Protein AF-A0A2U2EKN5-F1 (afdb_monomer_lite)

Structure (mmCIF, N/CA/C/O backbone):
data_AF-A0A2U2EKN5-F1
#
_entry.id   AF-A0A2U2EKN5-F1
#
loop_
_atom_site.group_PDB
_atom_site.id
_atom_site.type_symbol
_atom_site.label_atom_id
_atom_site.label_alt_id
_atom_site.label_comp_id
_atom_site.label_asym_id
_atom_site.label_entity_id
_atom_site.label_seq_id
_atom_site.pdbx_PDB_ins_code
_atom_site.Cartn_x
_atom_site.Cartn_y
_atom_site.Cartn_z
_atom_site.occupancy
_atom_site.B_iso_or_equiv
_atom_site.auth_seq_id
_atom_site.auth_comp_id
_atom_site.auth_asym_id
_atom_site.auth_atom_id
_atom_site.pdbx_PDB_model_num
ATOM 1 N N . MET A 1 1 ? 19.407 -2.147 -29.015 1.00 59.38 1 MET A N 1
ATOM 2 C CA . MET A 1 1 ? 18.918 -1.905 -27.639 1.00 59.38 1 MET A CA 1
ATOM 3 C C . MET A 1 1 ? 17.925 -3.004 -27.296 1.00 59.38 1 MET A C 1
ATOM 5 O O . MET A 1 1 ? 16.991 -3.197 -28.061 1.00 59.38 1 MET A O 1
ATOM 9 N N . ILE A 1 2 ? 18.150 -3.775 -26.228 1.00 68.12 2 ILE A N 1
ATOM 10 C CA . ILE A 1 2 ? 17.186 -4.791 -25.775 1.00 68.12 2 ILE A CA 1
ATOM 11 C C . ILE A 1 2 ? 16.265 -4.108 -24.762 1.00 68.12 2 ILE A C 1
ATOM 13 O O . ILE A 1 2 ? 16.685 -3.844 -23.637 1.00 68.12 2 ILE A O 1
ATOM 17 N N . LEU A 1 3 ? 15.037 -3.789 -25.174 1.00 75.62 3 LEU A N 1
ATOM 18 C CA . LEU A 1 3 ? 14.009 -3.262 -24.273 1.00 75.62 3 LEU A CA 1
ATOM 19 C C . LEU A 1 3 ? 13.615 -4.355 -23.275 1.00 75.62 3 LEU A C 1
ATOM 21 O O . LEU A 1 3 ? 13.326 -5.491 -23.668 1.00 75.62 3 LEU A O 1
ATOM 25 N N . ARG A 1 4 ? 13.609 -4.028 -21.980 1.00 86.94 4 ARG A N 1
ATOM 26 C CA . ARG A 1 4 ? 13.078 -4.936 -20.955 1.00 86.94 4 ARG A CA 1
ATOM 27 C C . ARG A 1 4 ? 11.554 -4.868 -20.991 1.00 86.94 4 ARG A C 1
ATOM 29 O O . ARG A 1 4 ? 10.985 -3.878 -21.430 1.00 86.94 4 ARG A O 1
ATOM 36 N N . LYS A 1 5 ? 10.877 -5.927 -20.545 1.00 93.81 5 LYS A N 1
ATOM 37 C CA . LYS A 1 5 ? 9.414 -5.930 -20.402 1.00 93.81 5 LYS A CA 1
ATOM 38 C C . LYS A 1 5 ? 9.023 -6.030 -18.940 1.00 93.81 5 LYS A C 1
ATOM 40 O O . LYS A 1 5 ? 9.625 -6.802 -18.191 1.00 93.81 5 LYS A O 1
ATOM 45 N N . CYS A 1 6 ? 8.015 -5.264 -18.536 1.00 94.81 6 CYS A N 1
ATOM 46 C CA . CYS A 1 6 ? 7.445 -5.368 -17.200 1.00 94.81 6 CYS A CA 1
ATOM 47 C C . CYS A 1 6 ? 6.881 -6.777 -16.987 1.00 94.81 6 CYS A C 1
ATOM 49 O O . CYS A 1 6 ? 6.057 -7.247 -17.772 1.00 94.81 6 CYS A O 1
ATOM 51 N N . ARG A 1 7 ? 7.262 -7.439 -15.890 1.00 93.75 7 ARG A N 1
ATOM 52 C CA . ARG A 1 7 ? 6.792 -8.798 -15.566 1.00 93.75 7 ARG A CA 1
ATOM 53 C C . ARG A 1 7 ? 5.291 -8.884 -15.269 1.00 93.75 7 ARG A C 1
ATOM 55 O O . ARG A 1 7 ? 4.745 -9.980 -15.276 1.00 93.75 7 ARG A O 1
ATOM 62 N N . ARG A 1 8 ? 4.631 -7.753 -14.986 1.00 93.88 8 ARG A N 1
ATOM 63 C CA . ARG A 1 8 ? 3.205 -7.698 -14.628 1.00 93.88 8 ARG A CA 1
ATOM 64 C C . ARG A 1 8 ? 2.302 -7.333 -15.803 1.00 93.88 8 ARG A C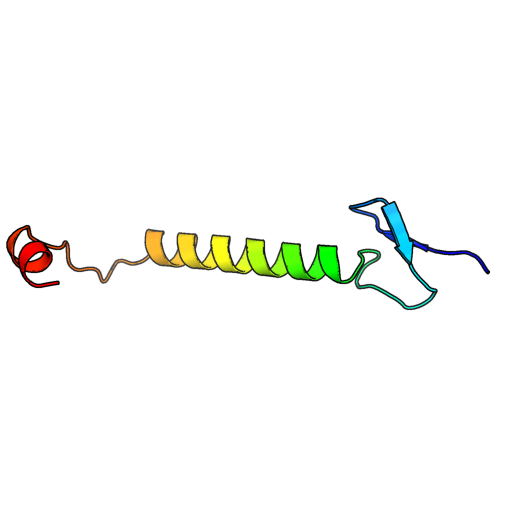 1
ATOM 66 O O . ARG A 1 8 ? 1.331 -8.039 -16.036 1.00 93.88 8 ARG A O 1
ATOM 73 N N . CYS A 1 9 ? 2.594 -6.237 -16.505 1.00 95.44 9 CYS A N 1
ATOM 74 C CA . CYS A 1 9 ? 1.744 -5.728 -17.590 1.00 95.44 9 CYS A CA 1
ATOM 75 C C . CYS A 1 9 ? 2.355 -5.892 -18.990 1.00 95.44 9 CYS A C 1
ATOM 77 O O . CYS A 1 9 ? 1.679 -5.627 -19.977 1.00 95.44 9 CYS A O 1
ATOM 79 N N . GLY A 1 10 ? 3.621 -6.311 -19.100 1.00 94.06 10 GLY A N 1
ATOM 80 C CA . GLY A 1 10 ? 4.277 -6.558 -20.385 1.00 94.06 10 GLY A CA 1
ATOM 81 C C . GLY A 1 10 ? 4.703 -5.312 -21.166 1.00 94.06 10 GLY A C 1
ATOM 82 O O . GLY A 1 10 ? 5.230 -5.468 -22.269 1.00 94.06 10 GLY A O 1
ATOM 83 N N . CYS A 1 11 ? 4.516 -4.102 -20.622 1.00 93.88 11 CYS A N 1
ATOM 84 C CA . CYS A 1 11 ? 4.970 -2.871 -21.272 1.00 93.88 11 CYS A CA 1
ATOM 85 C C . CYS A 1 11 ? 6.490 -2.884 -21.482 1.00 93.88 11 CYS A C 1
ATOM 87 O O . CYS A 1 11 ? 7.227 -3.498 -20.701 1.00 93.88 11 CYS A O 1
ATOM 89 N N . ALA A 1 12 ? 6.947 -2.214 -22.540 1.00 93.38 12 ALA A N 1
ATOM 90 C CA . ALA A 1 12 ? 8.367 -1.964 -22.734 1.00 93.38 12 ALA A CA 1
ATOM 91 C C . ALA A 1 12 ? 8.882 -1.039 -21.623 1.00 93.38 12 ALA A C 1
ATOM 93 O O . ALA A 1 12 ? 8.152 -0.171 -21.152 1.00 93.38 12 ALA A O 1
ATOM 94 N N . MET A 1 13 ? 10.114 -1.281 -21.198 1.00 92.06 13 MET A N 1
ATOM 95 C CA . MET A 1 13 ? 10.839 -0.502 -20.206 1.00 92.06 13 MET A CA 1
ATOM 96 C C . MET A 1 13 ? 12.264 -0.297 -20.698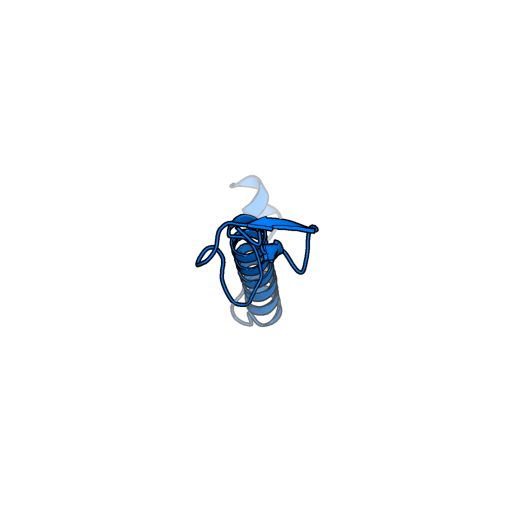 1.00 92.06 13 MET A C 1
ATOM 98 O O . MET A 1 13 ? 12.882 -1.220 -21.259 1.00 92.06 13 MET A O 1
ATOM 102 N N . ASP A 1 14 ? 12.794 0.887 -20.437 1.00 89.81 14 ASP A N 1
ATOM 103 C CA . ASP A 1 14 ? 14.167 1.208 -20.783 1.00 89.81 14 ASP A CA 1
ATOM 104 C C . ASP A 1 14 ? 15.167 0.451 -19.890 1.00 89.81 14 ASP A C 1
ATOM 106 O O . ASP A 1 14 ? 14.858 0.035 -18.764 1.00 89.81 14 ASP A O 1
ATOM 110 N N . PRO A 1 15 ? 16.402 0.209 -20.370 1.00 85.88 15 PRO A N 1
ATOM 111 C CA . PRO A 1 15 ? 17.448 -0.372 -19.540 1.00 85.88 15 PRO A CA 1
ATOM 112 C C . PRO A 1 15 ? 17.728 0.500 -18.305 1.00 85.88 15 PRO A C 1
ATOM 114 O O . PRO A 1 15 ? 18.240 1.606 -18.423 1.00 85.88 15 PRO A O 1
ATOM 117 N N . GLY A 1 16 ? 17.418 -0.024 -17.116 1.00 84.00 16 GLY A N 1
ATOM 118 C CA . GLY A 1 16 ? 17.576 0.690 -15.840 1.00 84.00 16 GLY A CA 1
ATOM 119 C C . GLY A 1 16 ? 16.267 1.232 -15.259 1.00 84.00 16 GLY A C 1
ATOM 120 O O . GLY A 1 16 ? 16.250 1.618 -14.095 1.00 84.00 16 GLY A O 1
ATOM 121 N N . GLU A 1 17 ? 15.172 1.192 -16.021 1.00 88.56 17 GLU A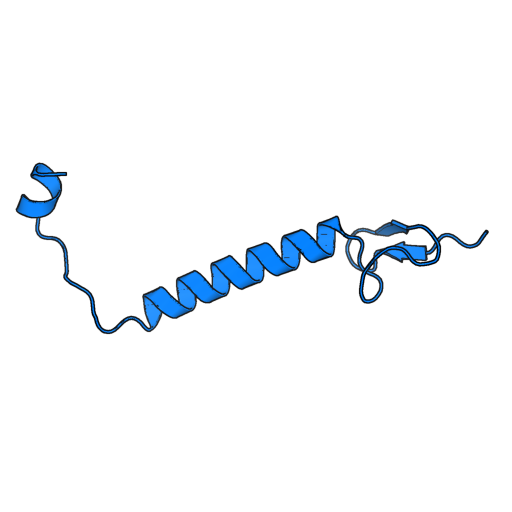 N 1
ATOM 122 C CA . GLU A 1 17 ? 13.841 1.575 -15.556 1.00 88.56 17 GLU A CA 1
ATOM 123 C C . GLU A 1 17 ? 13.178 0.454 -14.733 1.00 88.56 17 GLU A C 1
ATOM 125 O O . GLU A 1 17 ? 13.376 -0.749 -14.967 1.00 88.56 17 GLU A O 1
ATOM 130 N N . GLY A 1 18 ? 12.335 0.862 -13.784 1.00 87.81 18 GLY A N 1
ATOM 131 C CA . GLY A 1 18 ? 11.518 -0.031 -12.976 1.00 87.81 18 GLY A CA 1
ATOM 132 C C . GLY A 1 18 ? 12.246 -0.630 -11.772 1.00 87.81 18 GLY A C 1
ATOM 133 O O . GLY A 1 18 ? 13.465 -0.584 -11.627 1.00 87.81 18 GLY A O 1
ATOM 134 N N . VAL A 1 19 ? 11.469 -1.238 -10.875 1.00 90.88 19 VAL A N 1
ATOM 135 C CA . VAL A 1 19 ? 11.980 -1.880 -9.655 1.00 90.88 19 VAL A CA 1
ATOM 136 C C . VAL A 1 19 ? 11.648 -3.358 -9.712 1.00 90.88 19 VAL A C 1
ATOM 138 O O . VAL A 1 19 ? 10.494 -3.738 -9.909 1.00 90.88 19 VAL A O 1
ATOM 141 N N . ASN A 1 20 ? 12.660 -4.212 -9.545 1.00 90.50 20 ASN A N 1
ATOM 142 C CA . ASN A 1 20 ? 12.504 -5.667 -9.602 1.00 90.50 20 ASN A CA 1
ATOM 143 C C . ASN A 1 20 ? 11.761 -6.126 -10.872 1.00 90.50 20 ASN A C 1
ATOM 145 O O . ASN A 1 20 ? 10.894 -7.000 -10.819 1.00 90.50 20 ASN A O 1
ATOM 149 N N . GLY A 1 21 ? 12.081 -5.542 -12.030 1.00 90.56 21 GLY A N 1
ATOM 150 C CA . GLY A 1 21 ? 11.472 -5.901 -13.316 1.00 90.56 21 GLY A CA 1
ATOM 151 C C . GLY A 1 21 ? 9.979 -5.563 -13.433 1.00 90.56 21 GLY A C 1
ATOM 152 O O . GLY A 1 21 ? 9.289 -6.170 -14.251 1.00 90.56 21 GLY A O 1
ATOM 153 N N . MET A 1 22 ? 9.470 -4.644 -12.610 1.00 94.81 22 MET A N 1
ATOM 154 C CA . MET A 1 22 ? 8.139 -4.053 -12.742 1.00 94.81 22 MET A CA 1
ATOM 155 C C . MET A 1 22 ? 8.263 -2.570 -13.084 1.00 94.81 22 MET A C 1
ATOM 157 O O . MET A 1 22 ? 9.097 -1.882 -12.494 1.00 94.81 22 MET A O 1
ATOM 161 N N . CYS A 1 23 ? 7.408 -2.084 -13.983 1.00 94.50 23 CYS A N 1
ATOM 162 C CA . CYS A 1 23 ? 7.338 -0.661 -14.300 1.00 94.50 23 CYS A CA 1
ATOM 163 C C . CYS A 1 23 ? 6.844 0.150 -13.098 1.00 94.50 23 CYS A C 1
ATOM 165 O O . CYS A 1 23 ? 6.215 -0.387 -12.175 1.00 94.50 23 CYS A O 1
ATOM 167 N N . GLU A 1 24 ? 7.106 1.453 -13.127 1.00 93.50 24 GLU A N 1
ATOM 168 C CA . GLU A 1 24 ? 6.763 2.366 -12.037 1.00 93.50 24 GLU A CA 1
ATOM 169 C C . GLU A 1 24 ? 5.270 2.345 -11.697 1.00 93.50 24 GLU A C 1
ATOM 171 O O . GLU A 1 24 ? 4.903 2.307 -10.520 1.00 93.50 24 GLU A O 1
ATOM 176 N N . ASP A 1 25 ? 4.402 2.256 -12.707 1.00 94.50 25 ASP A N 1
ATOM 177 C CA . ASP A 1 25 ? 2.955 2.177 -12.507 1.00 94.50 25 ASP A CA 1
ATOM 178 C C . ASP A 1 25 ? 2.536 0.931 -11.733 1.00 94.50 25 ASP A C 1
ATOM 180 O O . ASP A 1 25 ? 1.768 1.018 -10.771 1.00 94.50 25 ASP A O 1
ATOM 184 N N . CYS A 1 26 ? 3.080 -0.232 -12.099 1.00 94.56 26 CYS A N 1
ATOM 185 C CA . CYS A 1 26 ? 2.803 -1.479 -11.391 1.00 94.56 26 CYS A CA 1
ATOM 186 C C . CYS A 1 26 ? 3.326 -1.429 -9.947 1.00 94.56 26 CYS A C 1
ATOM 188 O O . CYS A 1 26 ? 2.663 -1.914 -9.027 1.00 94.56 26 CYS A O 1
ATOM 190 N N . VAL A 1 27 ? 4.493 -0.814 -9.725 1.00 93.44 27 VAL A N 1
ATOM 191 C CA . VAL A 1 27 ? 5.056 -0.614 -8.381 1.00 93.44 27 VAL A CA 1
ATOM 192 C C . VAL A 1 27 ? 4.154 0.298 -7.547 1.00 93.44 27 VAL A C 1
ATOM 194 O O . VAL A 1 27 ? 3.838 -0.029 -6.400 1.00 93.44 27 VAL A O 1
ATOM 197 N N . ARG A 1 28 ? 3.700 1.418 -8.115 1.00 92.62 28 ARG A N 1
ATOM 198 C CA . ARG A 1 28 ? 2.801 2.374 -7.457 1.00 92.62 28 ARG A CA 1
ATOM 199 C C . ARG A 1 28 ? 1.467 1.728 -7.090 1.00 92.62 28 ARG A C 1
ATOM 201 O O . ARG A 1 28 ? 1.028 1.857 -5.949 1.00 92.62 28 ARG A O 1
ATOM 208 N N . GLN A 1 29 ? 0.865 0.973 -8.009 1.00 90.81 29 GLN A N 1
ATOM 209 C CA . GLN A 1 29 ? -0.369 0.230 -7.743 1.00 90.81 29 GLN A CA 1
ATOM 210 C C . GLN A 1 29 ? -0.182 -0.812 -6.635 1.00 90.81 29 GLN A C 1
ATOM 212 O O . GLN A 1 29 ? -1.015 -0.907 -5.735 1.00 90.81 29 GLN A O 1
ATOM 217 N N . SER A 1 30 ? 0.930 -1.557 -6.642 1.00 89.56 30 SER A N 1
ATOM 218 C CA . SER A 1 30 ? 1.226 -2.524 -5.578 1.00 89.56 30 SER A CA 1
ATOM 219 C C . SER A 1 30 ? 1.349 -1.851 -4.208 1.00 89.56 30 SER A C 1
ATOM 221 O O . SER A 1 30 ? 0.811 -2.367 -3.229 1.00 89.56 30 SER A O 1
ATOM 223 N N . LYS A 1 31 ? 2.000 -0.682 -4.128 1.00 86.94 31 LYS A N 1
ATOM 224 C CA . LYS A 1 31 ? 2.078 0.104 -2.887 1.00 86.94 31 LYS A CA 1
ATOM 225 C C . LYS A 1 31 ? 0.695 0.557 -2.420 1.00 86.94 31 LYS A C 1
ATOM 227 O O . LYS A 1 31 ? 0.367 0.335 -1.263 1.00 86.94 31 LYS A O 1
ATOM 232 N N . ALA A 1 32 ? -0.132 1.102 -3.313 1.00 86.94 32 ALA A N 1
ATOM 233 C CA . ALA A 1 32 ? -1.486 1.543 -2.976 1.00 86.94 32 ALA A CA 1
ATOM 234 C C . ALA A 1 32 ? -2.366 0.391 -2.454 1.00 86.94 32 ALA A C 1
ATOM 236 O O . ALA A 1 32 ? -3.052 0.539 -1.443 1.00 86.94 32 ALA A O 1
ATOM 237 N N . LEU A 1 33 ? -2.300 -0.783 -3.095 1.00 81.94 33 LEU A N 1
ATOM 238 C CA . LEU A 1 33 ? -3.004 -1.983 -2.633 1.00 81.94 33 LEU A CA 1
ATOM 239 C C . LEU A 1 33 ? -2.516 -2.436 -1.254 1.00 81.94 33 LEU A C 1
ATOM 241 O O . LEU A 1 33 ? -3.340 -2.759 -0.401 1.00 81.94 33 LEU A O 1
ATOM 245 N N . LYS A 1 34 ? -1.199 -2.415 -1.010 1.00 81.88 34 LYS A N 1
ATOM 246 C CA . LYS A 1 34 ? -0.626 -2.719 0.310 1.00 81.88 34 LYS A CA 1
ATOM 247 C C . LYS A 1 34 ? -1.078 -1.722 1.374 1.00 81.88 34 LYS A C 1
ATOM 249 O O . LYS A 1 34 ? -1.431 -2.148 2.465 1.00 81.88 34 LYS A O 1
ATOM 254 N N . THR A 1 35 ? -1.114 -0.427 1.064 1.00 87.06 35 THR A N 1
ATOM 255 C CA . THR A 1 35 ? -1.609 0.601 1.990 1.00 87.06 35 THR A CA 1
ATOM 256 C C . THR A 1 35 ? -3.074 0.367 2.332 1.00 87.06 35 THR A C 1
ATOM 258 O O . THR A 1 35 ? -3.419 0.358 3.508 1.00 87.06 35 THR A O 1
ATOM 261 N N . ARG A 1 36 ? -3.929 0.100 1.337 1.00 81.69 36 ARG A N 1
ATOM 262 C CA . ARG A 1 36 ? -5.350 -0.190 1.574 1.00 81.69 36 ARG A CA 1
ATOM 263 C C . ARG A 1 36 ? -5.545 -1.464 2.397 1.00 81.69 36 ARG A C 1
ATOM 265 O O . ARG A 1 36 ? -6.357 -1.473 3.315 1.00 81.69 36 ARG A O 1
ATOM 272 N N . ALA A 1 37 ? -4.808 -2.527 2.080 1.00 86.12 37 ALA A N 1
ATOM 273 C CA . ALA A 1 37 ? -4.849 -3.768 2.848 1.00 86.12 37 ALA A CA 1
ATOM 274 C C . ALA A 1 37 ? -4.397 -3.538 4.298 1.00 86.12 37 ALA A C 1
ATOM 276 O O . ALA A 1 37 ? -5.074 -3.983 5.217 1.00 86.12 37 ALA A O 1
ATOM 277 N N . GLY A 1 38 ? -3.321 -2.773 4.502 1.00 85.50 38 GLY A N 1
ATOM 278 C CA . GLY A 1 38 ? -2.831 -2.409 5.832 1.00 85.50 38 GLY A CA 1
ATOM 279 C C . GLY A 1 38 ? -3.810 -1.534 6.617 1.00 85.50 38 GLY A C 1
ATOM 280 O O . GLY A 1 38 ? -3.996 -1.752 7.807 1.00 85.50 38 GLY A O 1
ATOM 281 N N . GLN A 1 39 ? -4.491 -0.589 5.963 1.00 86.94 39 GLN A N 1
ATOM 282 C CA . GLN A 1 39 ? -5.547 0.214 6.588 1.00 86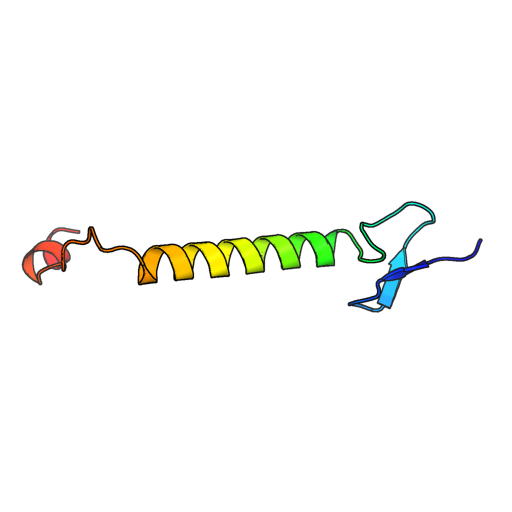.94 39 GLN A CA 1
ATOM 283 C C . GLN A 1 39 ? -6.735 -0.649 7.022 1.00 86.94 39 GLN A C 1
ATOM 285 O O . GLN A 1 39 ? -7.222 -0.497 8.137 1.00 86.94 39 GLN A O 1
ATOM 290 N N . LEU A 1 40 ? -7.185 -1.577 6.172 1.00 87.38 40 LEU A N 1
ATOM 291 C CA . LEU A 1 40 ? -8.251 -2.517 6.529 1.00 87.38 40 LEU A CA 1
ATOM 292 C C . LEU A 1 40 ? -7.834 -3.431 7.681 1.00 87.38 40 LEU A C 1
ATOM 294 O O . LEU A 1 40 ? -8.603 -3.626 8.614 1.00 87.38 40 LEU A O 1
ATOM 298 N N . GLU A 1 41 ? -6.614 -3.961 7.643 1.00 87.88 41 GLU A N 1
ATOM 299 C CA . GLU A 1 41 ? -6.078 -4.789 8.720 1.00 87.88 41 GLU A CA 1
ATOM 300 C C . GLU A 1 41 ? -5.992 -4.012 10.040 1.00 87.88 41 GLU A C 1
ATOM 302 O O . GLU A 1 41 ? -6.363 -4.543 11.086 1.00 87.88 41 GLU A O 1
ATOM 307 N N . ALA A 1 42 ? -5.567 -2.747 9.993 1.00 84.75 42 ALA A N 1
ATOM 308 C CA . ALA A 1 42 ? -5.542 -1.869 11.155 1.00 84.75 42 ALA A CA 1
ATOM 309 C C . ALA A 1 42 ? -6.951 -1.624 11.716 1.00 84.75 42 ALA A C 1
ATOM 311 O O . ALA A 1 42 ? -7.132 -1.710 12.925 1.00 84.75 42 ALA A O 1
ATOM 312 N N . LEU A 1 43 ? -7.951 -1.390 10.858 1.00 86.12 43 LEU A N 1
ATOM 313 C CA . LEU A 1 43 ? -9.349 -1.236 11.277 1.00 86.12 43 LEU A CA 1
ATOM 314 C C . LEU A 1 43 ? -9.898 -2.512 11.925 1.00 86.12 43 LEU A C 1
ATOM 316 O O . LEU A 1 43 ? -10.509 -2.438 12.984 1.00 86.12 43 LEU A O 1
ATOM 320 N N . VAL A 1 44 ? -9.652 -3.681 11.324 1.00 86.94 44 VAL A N 1
ATOM 321 C CA . VAL A 1 44 ? -10.112 -4.977 11.857 1.00 86.94 44 VAL A CA 1
ATOM 322 C C . VAL A 1 44 ? -9.486 -5.279 13.217 1.00 86.94 44 VAL A C 1
ATOM 324 O O . VAL A 1 44 ? -10.148 -5.825 14.094 1.00 86.94 44 VAL A O 1
ATOM 327 N N . LYS A 1 45 ? -8.208 -4.936 13.399 1.00 88.56 45 LYS A N 1
ATOM 328 C CA . LYS A 1 45 ? -7.496 -5.131 14.668 1.00 88.56 45 LYS A CA 1
ATOM 329 C C . LYS A 1 45 ? -7.737 -4.009 15.674 1.00 88.56 45 LYS A C 1
ATOM 331 O O . LYS A 1 45 ? -7.253 -4.113 16.799 1.00 88.56 45 LYS A O 1
ATOM 336 N N . CYS A 1 46 ? -8.432 -2.941 15.292 1.00 85.75 46 CYS A N 1
ATOM 337 C CA . CYS A 1 46 ? -8.669 -1.820 16.181 1.00 85.75 46 CYS A CA 1
ATOM 338 C C . CYS A 1 46 ? -9.616 -2.251 17.302 1.00 85.75 46 CYS A C 1
ATOM 340 O O . CYS A 1 46 ? -10.799 -2.498 17.080 1.00 85.75 46 CYS A O 1
ATOM 342 N N . THR A 1 47 ? -9.086 -2.351 18.517 1.00 83.19 47 THR A N 1
ATOM 343 C CA . THR A 1 47 ? -9.872 -2.634 19.724 1.00 83.19 47 THR A CA 1
ATOM 344 C C . THR A 1 47 ? -10.388 -1.363 20.391 1.00 83.19 47 THR A C 1
ATOM 346 O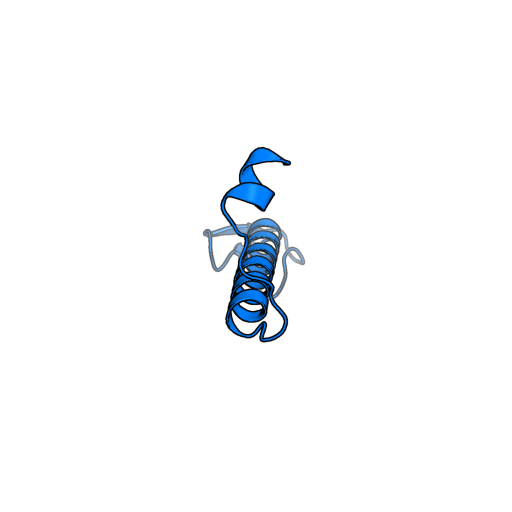 O . THR A 1 47 ? -11.280 -1.440 21.228 1.00 83.19 47 THR A O 1
ATOM 349 N N . ASP A 1 48 ? -9.830 -0.206 20.029 1.00 87.88 48 ASP A N 1
ATOM 350 C CA . ASP A 1 48 ? -10.238 1.106 20.523 1.00 87.88 48 ASP A CA 1
ATOM 351 C C . ASP A 1 48 ? -11.188 1.760 19.514 1.00 87.88 48 ASP A C 1
ATOM 353 O O . ASP A 1 48 ? -10.783 2.470 18.592 1.00 87.88 48 ASP A O 1
ATOM 357 N N . TYR A 1 49 ? -12.473 1.434 19.634 1.00 85.00 49 TYR A N 1
ATOM 358 C CA . TYR A 1 49 ? -13.521 2.020 18.811 1.00 85.00 49 TYR A CA 1
ATOM 359 C C . TYR A 1 49 ? -14.757 2.329 19.653 1.00 85.00 49 TYR A C 1
ATOM 361 O O . TYR A 1 49 ? -15.082 1.629 20.612 1.00 85.00 49 TYR A O 1
ATOM 369 N N . LYS A 1 50 ? -15.489 3.371 19.255 1.00 87.31 50 LYS A N 1
ATOM 370 C CA . LYS A 1 50 ? -16.816 3.683 19.787 1.00 87.31 50 LYS A CA 1
ATOM 371 C C . LYS A 1 50 ? -17.848 3.363 18.715 1.00 87.31 50 LYS A C 1
ATOM 373 O O . LYS A 1 50 ? -17.796 3.921 17.621 1.00 87.31 50 LYS A O 1
ATOM 378 N N . GLN A 1 51 ? -18.801 2.488 19.027 1.00 85.06 51 GLN A N 1
ATOM 379 C CA . GLN A 1 51 ? -19.959 2.284 18.163 1.00 85.06 51 GLN A CA 1
ATOM 380 C C . GLN A 1 51 ? -20.779 3.581 18.114 1.00 85.06 51 GLN A C 1
ATOM 382 O O . GLN A 1 51 ? -21.196 4.091 19.155 1.00 85.06 51 GLN A O 1
ATOM 387 N N . MET A 1 52 ? -20.995 4.122 16.914 1.00 89.62 52 MET A N 1
ATOM 388 C CA . MET A 1 52 ? -21.868 5.281 16.735 1.00 89.62 52 MET A CA 1
ATOM 389 C C . MET A 1 52 ? -23.314 4.917 17.065 1.00 89.62 52 MET A C 1
ATOM 391 O O . MET A 1 52 ? -23.826 3.886 16.624 1.00 89.62 52 MET A O 1
ATOM 395 N N . SER A 1 53 ? -23.977 5.789 17.819 1.00 89.62 53 SER A N 1
ATOM 396 C CA . SER A 1 53 ? -25.417 5.723 18.039 1.00 89.62 53 SER A CA 1
ATOM 397 C C . SER A 1 53 ? -26.174 6.476 16.942 1.00 89.62 53 SER A C 1
ATOM 399 O O . SER A 1 53 ? -25.613 7.321 16.246 1.00 89.62 53 SER A O 1
ATOM 401 N N . PHE A 1 54 ? -27.481 6.225 16.823 1.00 88.19 54 PHE A N 1
ATOM 402 C CA . PHE A 1 54 ? -28.351 6.983 15.914 1.00 88.19 54 PHE A CA 1
ATOM 403 C C . PHE A 1 54 ? -28.307 8.495 16.174 1.00 88.19 54 PHE A C 1
ATOM 405 O O . PHE A 1 54 ? -28.299 9.275 15.231 1.00 88.19 54 PHE A O 1
ATOM 412 N N . LYS A 1 55 ? -28.183 8.906 17.442 1.00 86.06 55 LYS A N 1
ATOM 413 C CA . LYS A 1 55 ? -28.066 10.323 17.814 1.00 86.06 55 LYS A CA 1
ATOM 414 C C . LYS A 1 55 ? -26.757 10.951 17.332 1.00 86.06 55 LYS A C 1
ATOM 416 O O . LYS A 1 55 ? -26.742 12.128 17.000 1.00 86.06 55 LYS A O 1
ATOM 421 N N . ASP A 1 56 ? -25.670 10.178 17.291 1.00 85.62 56 ASP A N 1
ATOM 422 C CA . ASP A 1 56 ? -24.387 10.659 16.761 1.00 85.62 56 ASP A CA 1
ATOM 423 C C . ASP A 1 56 ? -24.458 10.860 15.233 1.00 85.62 56 ASP A C 1
ATOM 425 O O . ASP A 1 56 ? -23.785 11.735 14.691 1.00 85.62 56 ASP A O 1
ATOM 429 N N . LEU A 1 57 ? -25.286 10.067 14.540 1.00 81.94 57 LEU A N 1
ATOM 430 C CA . LEU A 1 57 ? -25.487 10.163 13.091 1.00 81.94 57 LEU A CA 1
ATOM 431 C C . LEU A 1 57 ? -26.297 11.404 12.697 1.00 81.94 57 LEU A C 1
ATOM 433 O O . LEU A 1 57 ? -25.968 12.055 11.716 1.00 81.94 57 LEU A O 1
ATOM 437 N N . GLU A 1 58 ? -27.334 11.741 13.463 1.00 80.12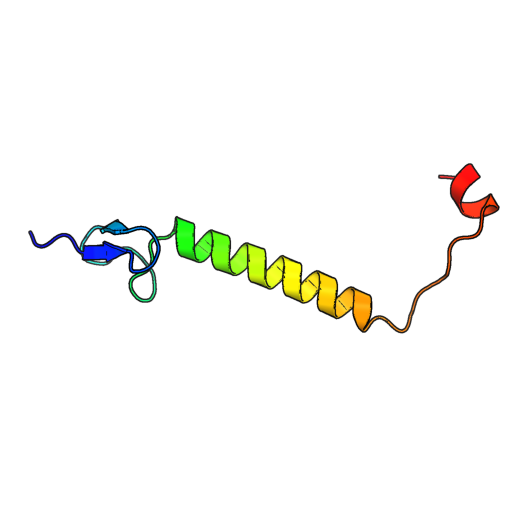 58 GLU A N 1
ATOM 438 C CA . GLU A 1 58 ? -28.167 12.932 13.226 1.00 80.12 58 GLU A CA 1
ATOM 439 C C . GLU A 1 58 ? -27.410 14.253 13.462 1.00 80.12 58 GLU A C 1
ATOM 441 O O . GLU A 1 58 ? -27.846 15.304 12.998 1.00 80.12 58 GLU A O 1
ATOM 446 N N . ALA A 1 59 ? -26.290 14.202 14.189 1.00 71.62 59 ALA A N 1
ATOM 447 C CA . ALA A 1 59 ? -25.460 15.354 14.535 1.00 71.62 59 ALA A CA 1
ATOM 448 C C . ALA A 1 59 ? -24.233 15.554 13.617 1.00 71.62 59 ALA A C 1
ATOM 450 O O . ALA A 1 59 ? -23.462 16.486 13.856 1.00 71.62 59 ALA A O 1
ATOM 451 N N . SER A 1 60 ? -24.029 14.680 12.621 1.00 61.22 60 SER A N 1
ATOM 452 C CA . SER A 1 60 ? -22.913 14.723 11.654 1.00 61.22 60 SER A CA 1
ATOM 453 C C . SER A 1 60 ? -23.321 15.381 10.338 1.00 61.22 60 SER A C 1
ATOM 455 O O . SER A 1 60 ? -22.472 16.104 9.771 1.00 61.22 60 SER A O 1
#

pLDDT: mean 86.94, std 7.33, range [59.38, 95.44]

Secondary structure (DSSP, 8-state):
---EE-TTT--EE-TT-SBTTB-HHHHHHHHHHHHHHHHHHHHHH-----PPPHHHHHT-

Foldseek 3Di:
DDFQAQPPPRDTHDVVADDPSHHPVVVVVVVVVVVVVVVVVCVVPDPDDDDDDPVNVVVD

Organism: NCBI:txid39491

Radius of gyration: 20.66 Å; chains: 1; bounding box: 47×24×48 Å

Sequence (60 aa):
MILRKCRRCGCAMDPGEGVNGMCEDCVRQSKALKTRAGQLEALVKCTDYKQMSFKDLEAS